Protein AF-A0A354A166-F1 (afdb_monomer)

Secondary structure (DSSP, 8-state):
-----------SS-GGGS-HHHHHHHHH-SEEEEEESSTTSPPHHHHHHTTTS--TT-EEEEEE------------SS--------HHHHTT--

Foldseek 3Di:
DDDDDDDADCDDQALVPGDPVNQVCLQVAQEDEAEDQDPPDDGSSVVSNVVNHPCPNHHYHYDHDHDDPPDDPDDDDDDDDDDPDDPVVPPPPD

Sequence (94 aa):
MTGRLSVIGIGPGDPELLTLKAVRVIKESPVLCVPKGREEGSSLALSIVQKAVTLEGKEIIEAHFPMRKTRGSQEQPGGTQESEKDELDTKWNE

Structure (mmCIF, N/CA/C/O backbone):
data_AF-A0A354A166-F1
#
_entry.id   AF-A0A354A166-F1
#
loop_
_atom_site.group_PDB
_atom_site.id
_atom_site.type_symbol
_atom_site.label_atom_id
_atom_site.label_alt_id
_atom_site.label_comp_id
_atom_site.label_asym_id
_atom_site.label_entity_id
_atom_site.label_seq_id
_atom_site.pdbx_PDB_ins_code
_atom_site.Cartn_x
_atom_site.Cartn_y
_atom_site.Cartn_z
_atom_site.occupancy
_atom_site.B_iso_or_equiv
_atom_site.auth_seq_id
_atom_site.auth_comp_id
_atom_site.auth_asym_id
_atom_site.auth_atom_id
_atom_site.pdbx_PDB_model_num
ATOM 1 N N . MET A 1 1 ? -16.993 -14.323 12.644 1.00 57.16 1 MET A N 1
ATOM 2 C CA . MET A 1 1 ? -17.156 -13.205 11.688 1.00 57.16 1 MET A CA 1
ATOM 3 C C . MET A 1 1 ? -16.391 -13.541 10.422 1.00 57.16 1 MET A C 1
ATOM 5 O O . MET A 1 1 ? -15.296 -14.074 10.534 1.00 57.16 1 MET A O 1
ATOM 9 N N . THR A 1 2 ? -16.962 -13.269 9.251 1.00 87.88 2 THR A N 1
ATOM 10 C CA . THR A 1 2 ? -16.326 -13.541 7.952 1.00 87.88 2 THR A CA 1
ATOM 11 C C . THR A 1 2 ? -15.525 -12.318 7.512 1.00 87.88 2 THR A C 1
ATOM 13 O O . THR A 1 2 ? -16.041 -11.203 7.558 1.00 87.88 2 THR A O 1
ATOM 16 N N . GLY A 1 3 ? -14.266 -12.509 7.114 1.00 90.31 3 GLY A N 1
ATOM 17 C CA . GLY A 1 3 ? -13.444 -11.438 6.545 1.00 90.31 3 GLY A CA 1
ATOM 18 C C . GLY A 1 3 ? -13.911 -11.038 5.140 1.00 90.31 3 GLY A C 1
ATOM 19 O O . GLY A 1 3 ? -14.593 -11.803 4.459 1.00 90.31 3 GLY A O 1
ATOM 20 N N . ARG A 1 4 ? -13.526 -9.841 4.686 1.00 94.19 4 ARG A N 1
ATOM 21 C CA . ARG A 1 4 ? -13.774 -9.365 3.316 1.00 94.19 4 ARG A CA 1
ATOM 22 C C . ARG A 1 4 ? -12.449 -9.121 2.603 1.00 94.19 4 ARG A C 1
ATOM 24 O O . ARG A 1 4 ? -11.676 -8.272 3.032 1.00 94.19 4 ARG A O 1
ATOM 31 N N . LEU A 1 5 ? -12.234 -9.799 1.478 1.00 95.75 5 LEU A N 1
ATOM 32 C CA . LEU A 1 5 ? -11.119 -9.521 0.574 1.00 95.75 5 LEU A CA 1
ATOM 33 C C . LEU A 1 5 ? -11.528 -8.447 -0.443 1.00 95.75 5 LEU A C 1
ATOM 35 O O . LEU A 1 5 ? -12.567 -8.566 -1.092 1.00 95.75 5 LEU A O 1
ATOM 39 N N . SER A 1 6 ? -10.712 -7.403 -0.589 1.00 96.25 6 SER A N 1
ATOM 40 C CA . SER A 1 6 ? -10.887 -6.373 -1.619 1.00 96.25 6 SER A CA 1
ATOM 41 C C . SER A 1 6 ? -9.638 -6.305 -2.492 1.00 96.25 6 SER A C 1
ATOM 43 O O . SER A 1 6 ? -8.547 -6.079 -1.978 1.00 96.25 6 SER A O 1
ATOM 45 N N . VAL A 1 7 ? -9.796 -6.475 -3.806 1.00 97.00 7 VAL A N 1
ATOM 46 C CA . VAL A 1 7 ? -8.703 -6.320 -4.779 1.00 97.00 7 VAL A CA 1
ATOM 47 C C . VAL A 1 7 ? -8.698 -4.878 -5.272 1.00 97.00 7 VAL A C 1
ATOM 49 O O . VAL A 1 7 ? -9.691 -4.405 -5.827 1.00 97.00 7 VAL A O 1
ATOM 52 N N . ILE A 1 8 ? -7.599 -4.165 -5.031 1.00 97.25 8 ILE A N 1
ATOM 53 C CA . ILE A 1 8 ? -7.497 -2.722 -5.262 1.00 97.25 8 ILE A CA 1
ATOM 54 C C . ILE A 1 8 ? -6.361 -2.438 -6.241 1.00 97.25 8 ILE A C 1
ATOM 56 O O . ILE A 1 8 ? -5.215 -2.804 -5.998 1.00 97.25 8 ILE A O 1
ATOM 60 N N . GLY A 1 9 ? -6.676 -1.751 -7.340 1.00 97.25 9 GLY A N 1
ATOM 61 C CA . GLY A 1 9 ? -5.661 -1.195 -8.231 1.00 97.25 9 GLY A CA 1
ATOM 62 C C . GLY A 1 9 ? -4.986 0.019 -7.590 1.00 97.25 9 GLY A C 1
ATOM 63 O O . GLY A 1 9 ? -5.676 0.936 -7.143 1.00 97.25 9 GLY A O 1
ATOM 64 N N . ILE A 1 10 ? -3.651 0.025 -7.566 1.00 97.12 10 ILE A N 1
ATOM 65 C CA . ILE A 1 10 ? -2.835 1.094 -6.954 1.00 97.12 10 ILE A CA 1
ATOM 66 C C . ILE A 1 10 ? -2.295 2.118 -7.964 1.00 97.12 10 ILE A C 1
ATOM 68 O O . ILE A 1 10 ? -1.593 3.047 -7.585 1.00 97.12 10 ILE A O 1
ATOM 72 N N . GLY A 1 11 ? -2.641 1.961 -9.244 1.00 96.19 11 GLY A N 1
ATOM 73 C CA . GLY A 1 11 ? -2.116 2.779 -10.335 1.00 96.19 11 GLY A CA 1
ATOM 74 C C . GLY A 1 11 ? -0.788 2.250 -10.901 1.00 96.19 11 GLY A C 1
ATOM 75 O O . GLY A 1 11 ? -0.307 1.1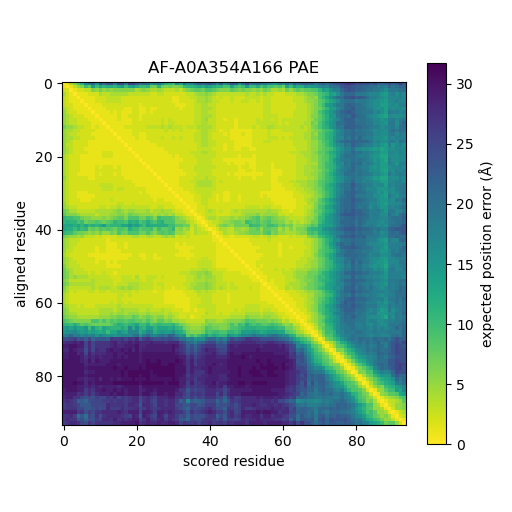96 -10.480 1.00 96.19 11 GLY A O 1
ATOM 76 N N . PRO A 1 12 ? -0.209 2.950 -11.893 1.00 97.06 12 PRO A N 1
ATOM 77 C CA . PRO A 1 12 ? 0.976 2.490 -12.619 1.00 97.06 12 PRO A CA 1
ATOM 78 C C . PRO A 1 12 ? 2.310 2.807 -11.921 1.00 97.06 12 PRO A C 1
ATOM 80 O O . PRO A 1 12 ? 3.345 2.317 -12.361 1.00 97.06 12 PRO A O 1
ATOM 83 N N . GLY A 1 13 ? 2.318 3.633 -10.870 1.00 96.38 13 GLY A N 1
ATOM 84 C CA . GLY A 1 13 ? 3.550 3.987 -10.159 1.00 96.38 13 GLY A CA 1
ATOM 85 C C . GLY A 1 13 ? 3.471 5.298 -9.385 1.00 96.38 13 GLY A C 1
ATOM 86 O O . GLY A 1 13 ? 3.954 5.375 -8.259 1.00 96.38 13 GLY A O 1
ATOM 87 N N . ASP A 1 14 ? 2.849 6.318 -9.973 1.00 97.69 14 ASP A N 1
ATOM 88 C CA . ASP A 1 14 ? 2.686 7.620 -9.327 1.00 97.69 14 ASP A CA 1
ATOM 89 C C . ASP A 1 14 ? 1.604 7.550 -8.226 1.00 97.69 14 ASP A C 1
ATOM 91 O O . ASP A 1 14 ? 0.466 7.177 -8.534 1.00 97.69 14 ASP A O 1
ATOM 95 N N . PRO A 1 15 ? 1.917 7.887 -6.956 1.00 97.75 15 PRO A N 1
ATOM 96 C CA . PRO A 1 15 ? 0.940 7.906 -5.867 1.00 97.75 15 PRO A CA 1
ATOM 97 C C . PRO A 1 15 ? -0.269 8.818 -6.114 1.00 97.75 15 PRO A C 1
ATOM 99 O O . PRO A 1 15 ? -1.346 8.532 -5.590 1.00 97.75 15 PRO A O 1
ATOM 102 N N . GLU A 1 16 ? -0.134 9.881 -6.916 1.00 97.75 16 GLU A N 1
ATOM 103 C CA . GLU A 1 16 ? -1.253 10.780 -7.244 1.00 97.75 16 GLU A CA 1
ATOM 104 C C . GLU A 1 16 ? -2.310 10.111 -8.137 1.00 97.75 16 GLU A C 1
ATOM 106 O O . GLU A 1 16 ? -3.457 10.553 -8.195 1.00 97.75 16 GLU A O 1
ATOM 111 N N . LEU A 1 17 ? -1.959 8.998 -8.792 1.00 98.12 17 LEU A N 1
ATOM 112 C CA . LEU A 1 17 ? -2.875 8.215 -9.625 1.00 98.12 17 LEU A CA 1
ATOM 113 C C . LEU A 1 17 ? -3.701 7.197 -8.824 1.00 98.12 17 LEU A C 1
ATOM 115 O O . LEU A 1 17 ? -4.486 6.436 -9.402 1.00 98.12 17 LEU A O 1
ATOM 119 N N . LEU A 1 18 ? -3.569 7.175 -7.494 1.00 98.19 18 LEU A N 1
ATOM 120 C CA . LEU A 1 18 ? -4.473 6.425 -6.632 1.00 98.19 18 LEU A CA 1
ATOM 121 C C . LEU A 1 18 ? -5.876 7.033 -6.677 1.00 98.19 18 LEU A C 1
ATOM 123 O O . LEU A 1 18 ? -6.094 8.208 -6.390 1.00 98.19 18 LEU A O 1
ATOM 127 N N . THR A 1 19 ? -6.877 6.202 -6.962 1.00 9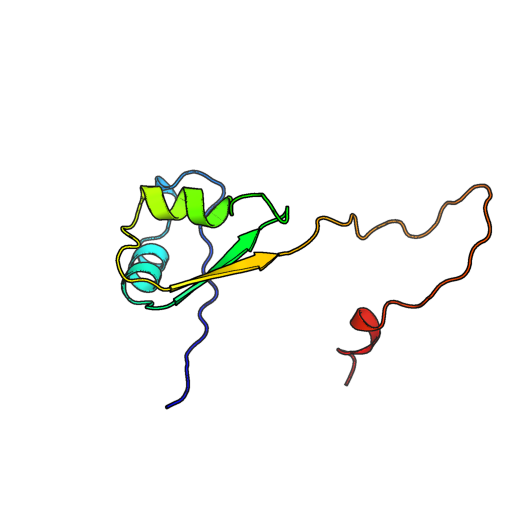8.44 19 THR A N 1
ATOM 128 C CA . THR A 1 19 ? -8.270 6.655 -6.872 1.00 98.44 19 THR A CA 1
ATOM 129 C C . THR A 1 19 ? -8.649 6.962 -5.421 1.00 98.44 19 THR A C 1
ATOM 131 O O . THR A 1 19 ? -8.224 6.273 -4.489 1.00 98.44 19 THR A O 1
ATOM 134 N N . LEU A 1 20 ? -9.558 7.920 -5.215 1.00 98.19 20 LEU A N 1
ATOM 135 C CA . LEU A 1 20 ? -10.090 8.228 -3.879 1.00 98.19 20 LEU A CA 1
ATOM 136 C C . LEU A 1 20 ? -10.712 6.997 -3.195 1.00 98.19 20 LEU A C 1
ATOM 138 O O . LEU A 1 20 ? -10.622 6.838 -1.977 1.00 98.19 20 LEU A O 1
ATOM 142 N N . LYS A 1 21 ? -11.309 6.085 -3.978 1.00 98.12 21 LYS A N 1
ATOM 143 C CA . LYS A 1 21 ? -11.857 4.820 -3.470 1.00 98.12 21 LYS A CA 1
ATOM 144 C C . LYS A 1 21 ? -10.756 3.880 -2.974 1.00 98.12 21 LYS A C 1
ATOM 146 O O . LYS A 1 21 ? -10.938 3.278 -1.919 1.00 98.12 21 LYS A O 1
ATOM 151 N N . ALA A 1 22 ? -9.640 3.765 -3.697 1.00 98.12 22 ALA A N 1
ATOM 152 C CA . ALA A 1 22 ? -8.493 2.967 -3.265 1.00 98.12 22 ALA A CA 1
ATOM 153 C C . ALA A 1 22 ? -7.936 3.495 -1.938 1.00 98.12 22 ALA A C 1
ATOM 155 O O . ALA A 1 22 ? -7.813 2.732 -0.983 1.00 98.12 22 ALA A O 1
ATOM 1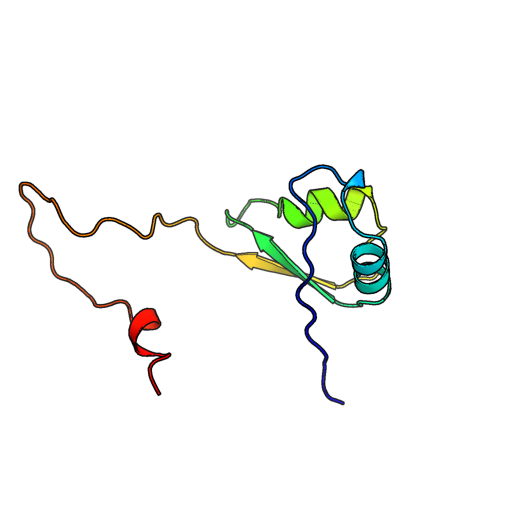56 N N . VAL A 1 23 ? -7.716 4.811 -1.843 1.00 97.75 23 VAL A N 1
ATOM 157 C CA . VAL A 1 23 ? -7.246 5.467 -0.613 1.00 97.75 23 VAL A CA 1
ATOM 158 C C . VAL A 1 23 ? -8.178 5.183 0.566 1.00 97.75 23 VAL A C 1
ATOM 160 O O . VAL A 1 23 ? -7.707 4.799 1.636 1.00 97.75 23 VAL A O 1
ATOM 163 N N . ARG A 1 24 ? -9.499 5.326 0.381 1.00 97.38 24 ARG A N 1
ATOM 164 C CA . ARG A 1 24 ? -10.483 5.047 1.439 1.00 97.38 24 ARG A CA 1
ATOM 165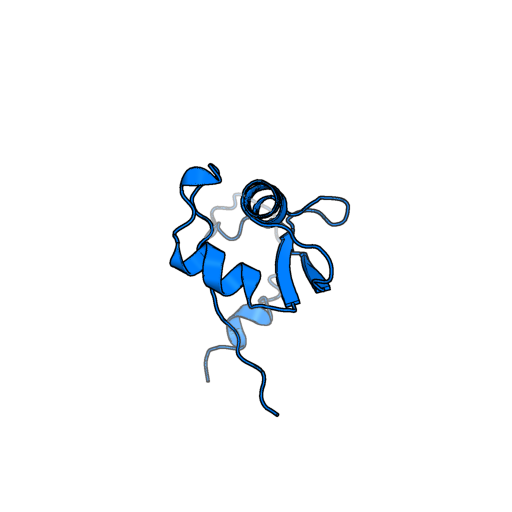 C C . ARG A 1 24 ? -10.417 3.595 1.913 1.00 97.38 24 ARG A C 1
ATOM 167 O O . ARG A 1 24 ? -10.302 3.356 3.110 1.00 97.38 24 ARG A O 1
ATOM 174 N N . VAL A 1 25 ? -10.436 2.639 0.983 1.00 96.94 25 VAL A N 1
ATOM 175 C CA . VAL A 1 25 ? -10.400 1.210 1.332 1.00 96.94 25 VAL A CA 1
ATOM 176 C C . VAL A 1 25 ? -9.099 0.848 2.051 1.00 96.94 25 VAL A C 1
ATOM 178 O O . VAL A 1 25 ? -9.142 0.137 3.050 1.00 96.94 25 VAL A O 1
ATOM 181 N N . ILE A 1 26 ? -7.952 1.363 1.600 1.00 96.81 26 ILE A N 1
ATOM 182 C CA . ILE A 1 26 ? -6.652 1.115 2.245 1.00 96.81 26 ILE A CA 1
ATOM 183 C C . ILE A 1 26 ? -6.636 1.684 3.674 1.00 96.81 26 ILE A C 1
ATOM 185 O O . ILE A 1 26 ? -6.171 1.017 4.599 1.00 96.81 26 ILE A O 1
ATOM 189 N N . LYS A 1 27 ? -7.192 2.887 3.885 1.00 96.06 27 LYS A N 1
ATOM 190 C CA . LYS A 1 27 ? -7.312 3.498 5.221 1.00 96.06 27 LYS A CA 1
ATOM 191 C C . LYS A 1 27 ? -8.184 2.675 6.167 1.00 96.06 27 LYS A C 1
ATOM 193 O O . LYS A 1 27 ? -7.807 2.503 7.321 1.00 96.06 27 LYS A O 1
ATOM 198 N N . GLU A 1 28 ? -9.299 2.139 5.683 1.00 95.56 28 GLU A N 1
ATOM 199 C CA . GLU A 1 28 ? -10.246 1.343 6.478 1.00 95.56 28 GLU A CA 1
ATOM 200 C C . GLU A 1 28 ? -9.780 -0.105 6.708 1.00 95.56 28 GLU A C 1
ATOM 202 O O . GLU A 1 28 ? -10.237 -0.760 7.642 1.00 95.56 28 GLU A O 1
ATOM 207 N N . SER A 1 29 ? -8.860 -0.614 5.882 1.00 96.69 29 SER A N 1
ATOM 208 C CA . SER A 1 29 ? -8.398 -2.004 5.963 1.00 96.69 29 SER A CA 1
ATOM 209 C C . SER A 1 29 ? -7.337 -2.179 7.057 1.00 96.69 29 SER A C 1
ATOM 211 O O . SER A 1 29 ? -6.312 -1.493 7.007 1.00 96.69 29 SER A O 1
ATOM 213 N N . PRO A 1 30 ? -7.532 -3.089 8.030 1.00 96.31 30 PRO A N 1
ATOM 214 C CA . PRO A 1 30 ? -6.539 -3.354 9.074 1.00 96.31 30 PRO A CA 1
ATOM 215 C C . PRO A 1 30 ? -5.353 -4.195 8.578 1.00 96.31 30 PRO A C 1
ATOM 217 O O . PRO A 1 30 ? -4.277 -4.120 9.160 1.00 96.31 30 PRO A O 1
ATOM 220 N N . VAL A 1 31 ? -5.539 -4.963 7.499 1.00 97.19 31 VAL A N 1
ATOM 221 C CA . VAL A 1 31 ? -4.535 -5.870 6.928 1.00 97.19 31 VAL A CA 1
ATOM 222 C C . VAL A 1 31 ? -4.341 -5.549 5.448 1.00 97.19 31 VAL A C 1
ATOM 224 O O . VAL A 1 31 ? -5.325 -5.377 4.723 1.00 97.19 31 VAL A O 1
ATOM 227 N N . LEU A 1 32 ? -3.090 -5.488 4.989 1.00 97.19 32 LEU A N 1
ATOM 228 C CA . LEU A 1 32 ? -2.725 -5.309 3.583 1.00 97.19 32 LEU A CA 1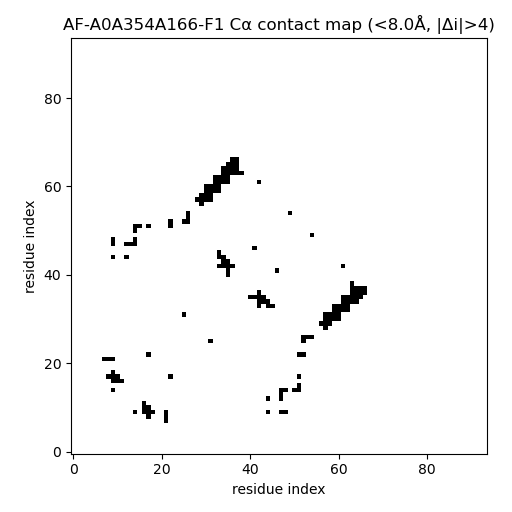
ATOM 229 C C . LEU A 1 32 ? -1.863 -6.482 3.114 1.00 97.19 32 LEU A C 1
ATOM 231 O O . LEU A 1 32 ? -0.800 -6.730 3.669 1.00 97.19 32 LEU A O 1
ATOM 235 N N . CYS A 1 33 ? -2.296 -7.170 2.058 1.00 96.75 33 CYS A N 1
ATOM 236 C CA . CYS A 1 33 ? -1.486 -8.171 1.367 1.00 96.75 33 CYS A CA 1
ATOM 237 C C . CYS A 1 33 ? -0.834 -7.533 0.135 1.00 96.75 33 CYS A C 1
ATOM 239 O O . CYS A 1 33 ? -1.541 -7.010 -0.729 1.00 96.75 33 CYS A O 1
ATOM 241 N N . VAL A 1 34 ? 0.499 -7.544 0.061 1.00 95.50 34 VAL A N 1
ATOM 242 C CA . VAL A 1 34 ? 1.266 -6.852 -0.985 1.00 95.50 34 VAL A CA 1
ATOM 243 C C . VAL A 1 34 ? 2.259 -7.795 -1.674 1.00 95.50 34 VAL A C 1
ATOM 245 O O . VAL A 1 34 ? 2.950 -8.554 -0.996 1.00 95.50 34 VAL A O 1
ATOM 248 N N . PRO A 1 35 ? 2.369 -7.771 -3.015 1.00 94.31 35 PRO A N 1
ATOM 249 C CA . PRO A 1 35 ? 3.276 -8.661 -3.730 1.00 94.31 35 PRO A CA 1
ATOM 250 C C . PRO A 1 35 ? 4.729 -8.179 -3.628 1.00 94.31 35 PRO A C 1
ATOM 252 O O . PRO A 1 35 ? 4.998 -6.982 -3.786 1.00 94.31 35 PRO A O 1
ATOM 255 N N . LYS A 1 36 ? 5.675 -9.106 -3.457 1.00 93.31 36 LYS A N 1
ATOM 256 C CA . LYS A 1 36 ? 7.117 -8.864 -3.616 1.00 93.31 36 LYS A CA 1
ATOM 257 C C . LYS A 1 36 ? 7.739 -9.874 -4.577 1.00 93.31 36 LYS A C 1
ATOM 259 O O . LYS A 1 36 ? 7.381 -11.046 -4.565 1.00 93.31 36 LYS A O 1
ATOM 264 N N . GLY A 1 37 ? 8.656 -9.407 -5.423 1.00 87.44 37 GLY A N 1
ATOM 265 C CA . GLY A 1 37 ? 9.277 -10.233 -6.470 1.00 87.44 37 GLY A CA 1
ATOM 266 C C . GLY A 1 37 ? 10.589 -10.913 -6.072 1.00 87.44 37 GLY A C 1
ATOM 267 O O . GLY A 1 37 ? 11.060 -11.784 -6.798 1.00 87.44 37 GLY A O 1
ATOM 268 N N . ARG A 1 38 ? 11.203 -10.485 -4.964 1.00 85.19 38 ARG A N 1
ATOM 269 C CA . ARG A 1 38 ? 12.430 -11.057 -4.390 1.00 85.19 38 ARG A CA 1
ATOM 270 C C . ARG A 1 38 ? 12.192 -11.336 -2.913 1.00 85.19 38 ARG A C 1
ATOM 272 O O . ARG A 1 38 ? 11.424 -10.608 -2.285 1.00 85.19 38 ARG A O 1
ATOM 279 N N . GLU A 1 39 ? 12.872 -12.333 -2.369 1.00 80.06 39 GLU A N 1
ATOM 280 C CA . GLU A 1 39 ? 12.707 -12.758 -0.979 1.00 80.06 39 GLU A CA 1
ATOM 281 C C . GLU A 1 39 ? 13.209 -11.686 0.003 1.00 80.06 39 GLU A C 1
ATOM 283 O O . GLU A 1 39 ? 12.460 -11.272 0.894 1.00 80.06 39 GLU A 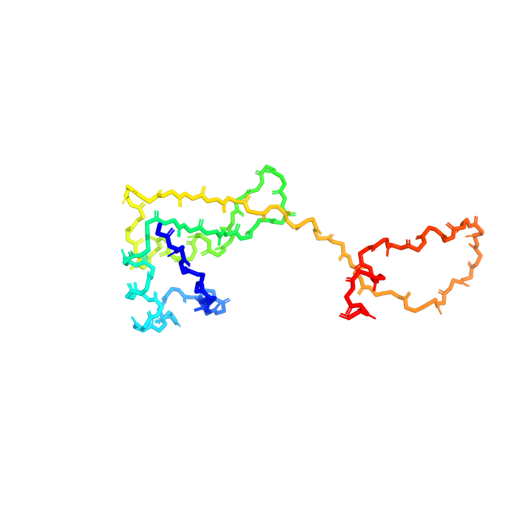O 1
ATOM 288 N N . GLU A 1 40 ? 14.394 -11.124 -0.266 1.00 82.44 40 GLU A N 1
ATOM 289 C CA . GLU A 1 40 ? 14.995 -9.997 0.466 1.00 82.44 40 GLU A CA 1
ATOM 290 C C . GLU A 1 40 ? 14.613 -8.614 -0.104 1.00 82.44 40 GLU A C 1
ATOM 292 O O . GLU A 1 40 ? 15.211 -7.594 0.243 1.00 82.44 40 GLU A O 1
ATOM 297 N N . GLY A 1 41 ? 13.652 -8.559 -1.032 1.00 80.00 41 GLY A N 1
ATOM 298 C CA . GLY A 1 41 ? 13.188 -7.314 -1.644 1.00 80.00 41 GLY A CA 1
ATOM 299 C C . GLY A 1 41 ? 11.977 -6.712 -0.937 1.00 80.00 41 GLY A C 1
ATOM 300 O O . GLY A 1 41 ? 11.237 -7.403 -0.245 1.00 80.00 41 GLY A O 1
ATOM 301 N N . SER A 1 42 ? 11.729 -5.425 -1.181 1.00 85.44 42 SER A N 1
ATOM 302 C CA . SER A 1 42 ? 10.502 -4.753 -0.754 1.00 85.44 42 SER A CA 1
ATOM 303 C C . SER A 1 42 ? 9.418 -4.806 -1.833 1.00 85.44 42 SER A C 1
ATOM 305 O O . SER A 1 42 ? 9.688 -4.928 -3.035 1.00 85.44 42 SER A O 1
ATOM 307 N N . SER A 1 43 ? 8.159 -4.696 -1.413 1.00 93.50 43 SER A N 1
ATOM 308 C CA . SER A 1 43 ? 7.044 -4.548 -2.346 1.00 93.50 43 SER A CA 1
ATOM 309 C C . SER A 1 43 ? 7.034 -3.155 -2.986 1.00 93.50 43 SER A C 1
ATOM 311 O O . SER A 1 43 ? 6.864 -2.139 -2.307 1.00 93.50 43 SER A O 1
ATOM 313 N N . LEU A 1 44 ? 7.127 -3.103 -4.321 1.00 94.56 44 LEU A N 1
ATOM 314 C CA . LEU A 1 44 ? 6.957 -1.853 -5.069 1.00 94.56 44 LEU A CA 1
ATOM 315 C C . LEU A 1 44 ? 5.569 -1.244 -4.810 1.00 94.56 44 LEU A C 1
ATOM 317 O O . LEU A 1 44 ? 5.467 -0.047 -4.554 1.00 94.56 44 LEU A O 1
ATOM 321 N N . ALA A 1 45 ? 4.515 -2.066 -4.811 1.00 95.50 45 ALA A N 1
ATOM 322 C CA . ALA A 1 45 ? 3.149 -1.614 -4.550 1.00 95.50 45 ALA A CA 1
ATOM 323 C C . ALA A 1 45 ? 3.017 -0.952 -3.168 1.00 95.50 45 ALA A C 1
ATOM 325 O O . ALA A 1 45 ? 2.445 0.133 -3.059 1.00 95.50 45 ALA A O 1
ATOM 326 N N . LEU A 1 46 ? 3.611 -1.553 -2.131 1.00 96.00 46 LEU A N 1
ATOM 327 C CA . LEU A 1 46 ? 3.640 -0.971 -0.787 1.00 96.00 46 LEU A CA 1
ATOM 328 C C . LEU A 1 46 ? 4.352 0.388 -0.778 1.00 96.00 46 LEU A C 1
ATOM 330 O O . LEU A 1 46 ? 3.842 1.350 -0.204 1.00 96.00 46 LEU A O 1
ATOM 334 N N . SER A 1 47 ? 5.489 0.490 -1.478 1.00 95.94 47 SER A N 1
ATOM 335 C CA . SER A 1 47 ? 6.279 1.726 -1.543 1.00 95.94 47 SER A CA 1
ATOM 336 C C . SER A 1 47 ? 5.568 2.897 -2.237 1.00 95.94 47 SER A C 1
ATOM 338 O O . SER A 1 47 ? 5.890 4.056 -1.969 1.00 95.94 47 SER A O 1
ATOM 340 N N . ILE A 1 48 ? 4.605 2.607 -3.118 1.00 97.19 48 ILE A N 1
ATOM 341 C CA . ILE A 1 48 ? 3.742 3.604 -3.765 1.00 97.19 48 ILE A CA 1
ATOM 342 C C . ILE A 1 48 ? 2.656 4.045 -2.783 1.00 97.19 48 ILE A C 1
ATOM 344 O O . ILE A 1 48 ? 2.485 5.237 -2.536 1.00 97.19 48 ILE A O 1
ATOM 348 N N . VAL A 1 49 ? 1.962 3.081 -2.172 1.00 97.12 49 VAL A N 1
ATOM 349 C CA . VAL A 1 49 ? 0.838 3.343 -1.263 1.00 97.12 49 VAL A CA 1
ATOM 350 C C . VAL A 1 49 ? 1.266 4.146 -0.031 1.00 97.12 49 VAL A C 1
ATOM 352 O O . VAL A 1 49 ? 0.570 5.092 0.339 1.00 97.12 49 VAL A O 1
ATOM 355 N N . GLN A 1 50 ? 2.426 3.840 0.563 1.00 96.56 50 GLN A N 1
ATOM 356 C CA . GLN A 1 50 ? 2.929 4.541 1.755 1.00 96.56 50 GLN A CA 1
ATOM 357 C C . GLN A 1 50 ? 3.198 6.041 1.526 1.00 96.56 50 GLN A C 1
ATOM 359 O O . GLN A 1 50 ? 3.273 6.804 2.484 1.00 96.56 50 GLN A O 1
ATOM 364 N N . LYS A 1 51 ? 3.337 6.483 0.266 1.00 97.25 51 LYS A N 1
ATOM 365 C CA . LYS A 1 51 ? 3.504 7.906 -0.078 1.00 97.25 51 LYS A CA 1
ATOM 366 C C . LYS A 1 51 ? 2.182 8.680 -0.054 1.00 97.25 51 LYS A C 1
ATOM 368 O O . LYS A 1 51 ? 2.206 9.899 0.051 1.00 97.25 51 LYS A O 1
ATOM 373 N N . ALA A 1 52 ? 1.045 7.988 -0.154 1.00 96.25 52 ALA A N 1
ATOM 374 C CA . ALA A 1 52 ? -0.288 8.594 -0.185 1.00 96.25 52 ALA A CA 1
ATOM 375 C C . ALA A 1 52 ? -1.111 8.333 1.089 1.00 96.25 52 ALA A C 1
ATOM 377 O O . ALA A 1 52 ? -2.058 9.069 1.380 1.00 96.25 52 ALA A O 1
ATOM 378 N N . VAL A 1 53 ? -0.799 7.270 1.840 1.00 95.50 53 VAL A N 1
ATOM 379 C CA . VAL A 1 53 ? -1.577 6.828 3.005 1.00 95.50 53 VAL A CA 1
ATOM 380 C C . VAL A 1 53 ? -0.650 6.373 4.133 1.00 95.50 53 VAL A C 1
ATOM 382 O O . VAL A 1 53 ? 0.265 5.592 3.893 1.00 95.50 53 VAL A O 1
ATOM 385 N N . THR A 1 54 ? -0.922 6.807 5.371 1.00 94.94 54 THR A N 1
ATOM 386 C CA . THR A 1 54 ? -0.251 6.257 6.563 1.00 94.94 54 THR A CA 1
ATOM 387 C C . THR A 1 54 ? -0.656 4.802 6.794 1.00 94.94 54 THR A C 1
ATOM 389 O O . THR A 1 54 ? -1.836 4.446 6.713 1.00 94.94 54 THR A O 1
ATOM 392 N N . LEU A 1 55 ? 0.335 3.958 7.073 1.00 95.25 55 LEU A N 1
ATOM 393 C CA . LEU A 1 55 ? 0.161 2.523 7.301 1.00 95.25 55 LEU A CA 1
ATOM 394 C C . LEU A 1 55 ? 0.360 2.130 8.771 1.00 95.25 55 LEU A C 1
ATOM 396 O O . LEU A 1 55 ? 0.445 0.948 9.093 1.00 95.25 55 LEU A O 1
ATOM 400 N N . GLU A 1 56 ? 0.428 3.112 9.667 1.00 94.56 56 GLU A N 1
ATOM 401 C CA . GLU A 1 56 ? 0.587 2.897 11.104 1.00 94.56 56 GLU A CA 1
ATOM 402 C C . GLU A 1 56 ? -0.524 1.998 11.665 1.00 94.56 56 GLU A C 1
ATOM 404 O O . GLU A 1 56 ? -1.709 2.179 11.378 1.00 94.56 56 GLU A O 1
ATOM 409 N N . GLY A 1 57 ? -0.127 1.004 12.463 1.00 95.06 57 GLY A N 1
ATOM 410 C CA . GLY A 1 57 ? -1.051 0.061 13.099 1.00 95.06 57 GLY A CA 1
ATOM 411 C C . GLY A 1 57 ? -1.707 -0.949 12.153 1.00 95.06 57 GLY A C 1
ATOM 412 O O . GLY A 1 57 ? -2.579 -1.694 12.597 1.00 95.06 57 GLY A O 1
ATOM 413 N N . LYS A 1 58 ? -1.316 -0.991 10.872 1.00 97.12 58 LYS A N 1
ATOM 414 C CA . LYS A 1 58 ? -1.793 -1.995 9.913 1.00 97.12 58 LYS A CA 1
ATOM 415 C C . LYS A 1 58 ? -0.858 -3.196 9.874 1.00 97.12 58 LYS A C 1
ATOM 417 O O . LYS A 1 58 ? 0.361 -3.049 9.908 1.00 97.12 58 LYS A O 1
ATOM 422 N N . GLU A 1 59 ? -1.435 -4.382 9.742 1.00 97.56 59 GLU A N 1
ATOM 423 C CA . GLU A 1 59 ? -0.683 -5.605 9.477 1.00 97.56 59 GLU A CA 1
ATOM 424 C C . GLU A 1 59 ? -0.339 -5.681 7.985 1.00 97.56 59 GLU A C 1
ATOM 426 O O . GLU A 1 59 ? -1.217 -5.554 7.127 1.00 97.56 59 GLU A O 1
ATOM 431 N N . ILE A 1 60 ? 0.940 -5.883 7.667 1.00 96.56 60 ILE A N 1
ATOM 432 C CA . ILE A 1 60 ? 1.418 -6.011 6.289 1.00 96.56 60 ILE A CA 1
ATOM 433 C C . ILE A 1 60 ? 1.846 -7.456 6.047 1.00 96.56 60 ILE A C 1
ATOM 435 O O . ILE A 1 60 ? 2.790 -7.945 6.664 1.00 96.56 60 ILE A O 1
ATOM 439 N N . ILE A 1 61 ? 1.163 -8.122 5.120 1.00 95.50 61 ILE A N 1
ATOM 440 C CA . ILE A 1 61 ? 1.474 -9.477 4.669 1.00 95.50 61 ILE A CA 1
ATOM 441 C C . ILE A 1 61 ? 2.173 -9.367 3.315 1.00 95.50 61 ILE A C 1
ATOM 443 O O . ILE A 1 61 ? 1.561 -9.005 2.308 1.00 95.50 61 ILE A O 1
ATOM 447 N N . GLU A 1 62 ? 3.465 -9.676 3.273 1.00 94.56 62 GLU A N 1
ATOM 448 C CA . GLU A 1 62 ? 4.213 -9.721 2.019 1.00 94.56 62 GLU A CA 1
ATOM 449 C C . GLU A 1 62 ? 4.060 -11.086 1.346 1.00 94.56 62 GLU A C 1
ATOM 451 O O . GLU A 1 62 ? 4.537 -12.104 1.847 1.00 94.56 62 GLU A O 1
ATOM 456 N N . ALA A 1 63 ? 3.432 -11.108 0.176 1.00 92.38 63 ALA A N 1
ATOM 457 C CA . ALA A 1 63 ? 3.292 -12.308 -0.630 1.00 92.38 63 ALA A CA 1
ATOM 458 C C . ALA A 1 63 ? 4.442 -12.389 -1.645 1.00 92.38 63 ALA A C 1
ATOM 460 O O . ALA A 1 63 ? 4.542 -11.566 -2.560 1.00 92.38 63 ALA A O 1
ATOM 461 N N . HIS A 1 64 ? 5.335 -13.366 -1.470 1.00 91.25 64 HIS A N 1
ATOM 462 C CA . HIS A 1 64 ? 6.456 -13.586 -2.380 1.00 91.25 64 HIS A CA 1
ATOM 463 C C . HIS A 1 64 ? 5.983 -14.289 -3.658 1.00 91.25 64 HIS A C 1
ATOM 465 O O . HIS A 1 64 ? 5.521 -15.427 -3.621 1.00 91.25 64 HIS A O 1
ATOM 471 N N . PHE A 1 65 ? 6.127 -13.603 -4.790 1.00 87.75 65 PHE A N 1
ATOM 472 C CA . PHE A 1 65 ? 5.838 -14.123 -6.121 1.00 87.75 65 PHE A CA 1
ATOM 473 C C . PHE A 1 65 ? 7.135 -14.130 -6.934 1.00 87.75 65 PHE A C 1
ATOM 475 O O . PHE A 1 65 ? 7.490 -13.099 -7.517 1.00 87.75 65 PHE A O 1
ATOM 482 N N . PRO A 1 66 ? 7.872 -15.256 -6.970 1.00 84.69 66 PRO A N 1
ATOM 483 C CA . PRO A 1 66 ? 9.120 -15.328 -7.711 1.00 84.69 66 PRO A CA 1
ATOM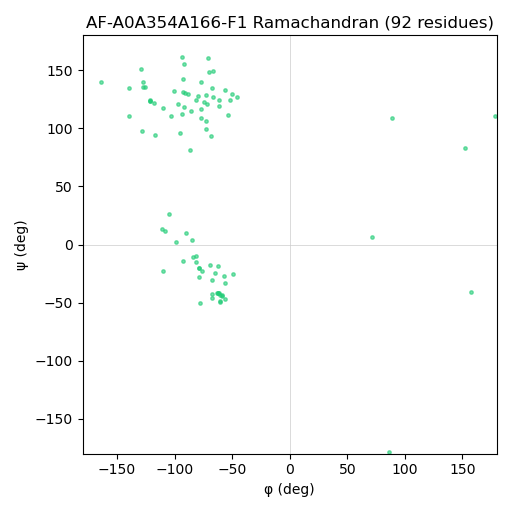 484 C C . PRO A 1 66 ? 8.843 -15.068 -9.191 1.00 84.69 66 PRO A C 1
ATOM 486 O O . PRO A 1 66 ? 8.019 -15.737 -9.818 1.00 84.69 66 PRO A O 1
ATOM 489 N N . MET A 1 67 ? 9.534 -14.081 -9.759 1.00 79.94 67 MET A N 1
ATOM 490 C CA . MET A 1 67 ? 9.398 -13.750 -11.175 1.00 79.94 67 MET A CA 1
ATOM 491 C C . MET A 1 67 ? 9.977 -14.877 -12.033 1.00 79.94 67 MET A C 1
ATOM 493 O O . MET A 1 67 ? 11.168 -14.898 -12.343 1.00 79.94 67 MET A O 1
ATOM 497 N N . ARG A 1 68 ? 9.121 -15.809 -12.449 1.00 81.88 68 ARG A N 1
ATOM 498 C CA . ARG A 1 68 ? 9.410 -16.772 -13.512 1.00 81.88 68 ARG A CA 1
ATOM 499 C C . ARG A 1 68 ? 8.740 -16.289 -14.791 1.00 81.88 68 ARG A C 1
ATOM 501 O O . ARG A 1 68 ? 7.570 -15.916 -14.792 1.00 81.88 68 ARG A O 1
ATOM 508 N N . LYS A 1 69 ? 9.483 -16.273 -15.898 1.00 75.88 69 LYS A N 1
ATOM 509 C CA . LYS A 1 69 ? 8.888 -16.033 -17.215 1.00 75.88 69 LYS A CA 1
ATOM 510 C C . LYS A 1 69 ? 8.097 -17.272 -17.616 1.00 75.88 69 LYS A C 1
ATOM 512 O O . LYS A 1 69 ? 8.669 -18.226 -18.131 1.00 75.88 69 LYS A O 1
ATOM 517 N N . THR A 1 70 ? 6.786 -17.243 -17.435 1.00 69.88 70 THR A N 1
ATOM 518 C CA . THR A 1 70 ? 5.910 -18.279 -17.983 1.00 69.88 70 THR A CA 1
ATOM 519 C C . THR A 1 70 ? 5.534 -17.897 -19.411 1.00 69.88 70 THR A C 1
ATOM 521 O O . THR A 1 70 ? 4.500 -17.274 -19.634 1.00 69.88 70 THR A O 1
ATOM 524 N N . ARG A 1 71 ? 6.430 -18.181 -20.370 1.00 60.16 71 ARG A N 1
ATOM 525 C CA . ARG A 1 71 ? 6.099 -18.535 -21.766 1.00 60.16 71 ARG A CA 1
ATOM 526 C C . ARG A 1 71 ? 7.349 -18.757 -22.615 1.00 60.16 71 ARG A C 1
ATOM 528 O O . ARG A 1 71 ? 8.024 -17.816 -23.020 1.00 60.16 71 ARG A O 1
ATOM 535 N N . GLY A 1 72 ? 7.531 -20.018 -22.975 1.00 42.56 72 GLY A N 1
ATOM 536 C CA . GLY A 1 72 ? 7.789 -20.420 -24.346 1.00 42.56 72 GLY A CA 1
ATOM 537 C C . GLY A 1 72 ? 6.989 -21.696 -24.586 1.00 42.56 72 GLY A C 1
ATOM 538 O O . GLY A 1 72 ? 7.324 -22.735 -24.027 1.00 42.56 72 GLY A O 1
ATOM 539 N N . SER A 1 73 ? 5.939 -21.639 -25.406 1.00 51.34 73 SER A N 1
ATOM 540 C CA . SER A 1 73 ? 5.677 -22.784 -26.279 1.00 51.34 73 SER A CA 1
ATOM 541 C C . SER A 1 73 ? 7.009 -23.091 -26.967 1.00 51.34 73 SER A C 1
ATOM 543 O O . SER A 1 73 ? 7.679 -22.160 -27.415 1.00 51.34 73 SER A O 1
ATOM 545 N N . GLN A 1 74 ? 7.440 -24.347 -26.931 1.00 47.62 74 GLN A N 1
ATOM 546 C CA . GLN A 1 74 ? 8.732 -24.785 -27.451 1.00 47.62 74 G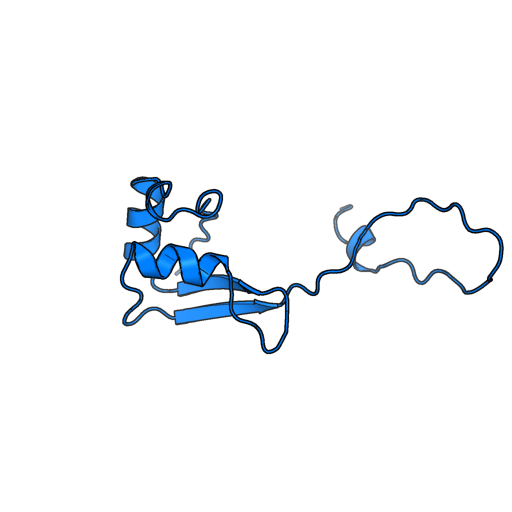LN A CA 1
ATOM 547 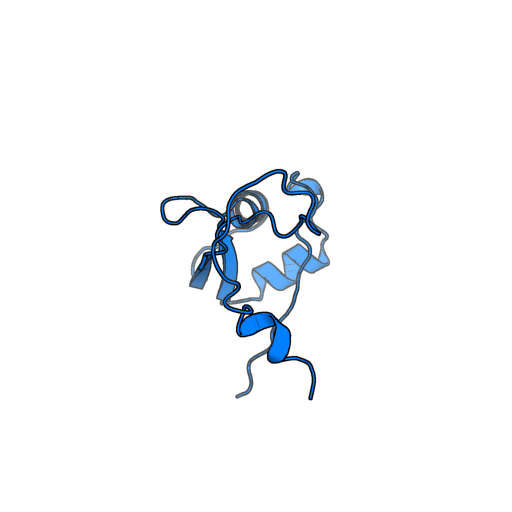C C . GLN A 1 74 ? 9.026 -24.201 -28.839 1.00 47.62 74 GLN A C 1
ATOM 549 O O . GLN A 1 74 ? 8.277 -24.448 -29.774 1.00 47.62 74 GLN A O 1
ATOM 554 N N . GLU A 1 75 ? 10.186 -23.569 -28.984 1.00 43.72 75 GLU A N 1
ATOM 555 C CA . GLU A 1 75 ? 11.153 -24.008 -29.987 1.00 43.72 75 GLU A CA 1
ATOM 556 C C . GLU A 1 75 ? 12.490 -24.182 -29.260 1.00 43.72 75 GLU A C 1
ATOM 558 O O . GLU A 1 75 ? 13.203 -23.225 -28.967 1.00 43.72 75 GLU A O 1
ATOM 563 N N . GLN A 1 76 ? 12.790 -25.427 -28.884 1.00 43.84 76 GLN A N 1
ATOM 564 C CA . GLN A 1 76 ? 14.144 -25.834 -28.525 1.00 43.84 76 GLN A CA 1
ATOM 565 C C . GLN A 1 76 ? 14.821 -26.387 -29.785 1.00 43.84 76 GLN A C 1
ATOM 567 O O . GLN A 1 76 ? 14.273 -27.313 -30.386 1.00 43.84 76 GLN A O 1
ATOM 572 N N . PRO A 1 77 ? 16.047 -25.969 -30.132 1.00 42.06 77 PRO A N 1
ATOM 573 C CA . PRO A 1 77 ? 16.993 -26.852 -30.779 1.00 42.06 77 PRO A CA 1
ATOM 574 C C . PRO A 1 77 ? 17.904 -27.456 -29.696 1.00 42.06 77 PRO A C 1
ATOM 576 O O . PRO A 1 77 ? 18.893 -26.851 -29.299 1.00 42.06 77 PRO A O 1
ATOM 579 N N . GLY A 1 78 ? 17.553 -28.661 -29.236 1.00 43.06 78 GLY A N 1
ATOM 580 C CA . GLY A 1 78 ? 18.466 -29.602 -28.572 1.00 43.06 78 GLY A CA 1
ATOM 581 C C . GLY A 1 78 ? 18.613 -29.491 -27.048 1.00 43.06 78 GLY A C 1
ATOM 582 O O . GLY A 1 78 ? 19.305 -28.614 -26.544 1.00 43.06 78 GLY A O 1
ATOM 583 N N . GLY A 1 79 ? 18.063 -30.474 -26.325 1.00 33.31 79 GLY A N 1
ATOM 584 C CA . GLY A 1 79 ? 18.394 -30.735 -24.920 1.00 33.31 79 GLY A CA 1
ATOM 585 C C . GLY A 1 79 ? 17.257 -31.385 -24.136 1.00 33.31 79 GLY A C 1
ATOM 586 O O . GLY A 1 79 ? 16.507 -30.703 -23.451 1.00 33.31 79 GLY A O 1
ATOM 587 N N . THR A 1 80 ? 17.131 -32.708 -24.234 1.00 41.41 80 THR A N 1
ATOM 588 C CA . THR A 1 80 ? 16.199 -33.532 -23.452 1.00 41.41 80 THR A CA 1
ATOM 589 C C . THR A 1 80 ? 16.326 -33.264 -21.950 1.00 41.41 80 THR A C 1
ATOM 591 O O . THR A 1 80 ? 17.409 -33.457 -21.404 1.00 41.41 80 THR A O 1
ATOM 594 N N . GLN A 1 81 ? 15.223 -32.909 -21.282 1.00 39.03 81 GLN A N 1
ATOM 595 C CA . GLN A 1 81 ? 14.881 -33.380 -19.933 1.00 39.03 81 GLN A CA 1
ATOM 596 C C . GLN A 1 81 ? 13.397 -33.113 -19.635 1.00 39.03 81 GLN A C 1
ATOM 598 O O . GLN A 1 81 ? 12.817 -32.128 -20.087 1.00 39.03 81 GLN A O 1
ATOM 603 N N . GLU A 1 82 ? 12.785 -34.095 -18.982 1.00 39.91 82 GLU A N 1
ATOM 604 C CA . GLU A 1 82 ? 11.358 -34.403 -18.960 1.00 39.91 82 GLU A CA 1
ATOM 605 C C . GLU A 1 82 ? 10.487 -33.389 -18.214 1.00 39.91 82 GLU A C 1
ATOM 607 O O . GLU A 1 82 ? 10.875 -32.761 -17.233 1.00 39.91 82 GLU A O 1
ATOM 612 N N . SER A 1 83 ? 9.260 -33.267 -18.714 1.00 41.44 83 SER A N 1
ATOM 613 C CA . SER A 1 83 ? 8.180 -32.451 -18.186 1.00 41.44 83 SER A CA 1
ATOM 614 C C . SER A 1 83 ? 7.598 -33.042 -16.897 1.00 41.44 83 SER A C 1
ATOM 616 O O . SER A 1 83 ? 6.793 -33.974 -16.961 1.00 41.44 83 SER A O 1
ATOM 618 N N . GLU A 1 84 ? 7.891 -32.445 -15.745 1.00 45.34 84 GLU A N 1
ATOM 619 C CA . GLU A 1 84 ? 6.922 -32.435 -14.648 1.00 45.34 84 GLU A CA 1
ATOM 620 C C . GLU A 1 84 ? 5.876 -31.372 -14.991 1.00 45.34 84 GLU A C 1
ATOM 622 O O . GLU A 1 84 ? 6.165 -30.178 -15.058 1.00 45.34 84 GLU A O 1
ATOM 627 N N . LYS A 1 85 ? 4.664 -31.818 -15.333 1.00 46.41 85 LYS A N 1
ATOM 628 C CA . LYS A 1 85 ? 3.519 -30.925 -15.524 1.00 46.41 85 LYS A CA 1
ATOM 629 C C . LYS A 1 85 ? 3.262 -30.221 -14.193 1.00 46.41 85 LYS A C 1
ATOM 631 O O . LYS A 1 85 ? 3.000 -30.892 -13.201 1.00 46.41 85 LYS A O 1
ATOM 636 N N . ASP A 1 86 ? 3.359 -28.895 -14.200 1.00 52.81 86 ASP A N 1
ATOM 637 C CA . ASP A 1 86 ? 3.130 -28.029 -13.044 1.00 52.81 86 ASP A CA 1
ATOM 638 C C . ASP A 1 86 ? 1.741 -28.340 -12.448 1.00 52.81 86 ASP A C 1
ATOM 640 O O . ASP A 1 86 ? 0.710 -28.081 -13.071 1.00 52.81 86 ASP A O 1
ATOM 644 N N . GLU A 1 87 ? 1.708 -28.916 -11.240 1.00 45.75 87 GLU A N 1
ATOM 645 C CA . GLU A 1 87 ? 0.492 -29.282 -10.482 1.00 45.75 87 GLU A CA 1
ATOM 646 C C . GLU A 1 87 ? -0.534 -28.133 -10.397 1.00 45.75 87 GLU A C 1
ATOM 648 O O . GLU A 1 87 ? -1.740 -28.352 -10.237 1.00 45.75 87 GLU A O 1
ATOM 653 N N . LEU A 1 88 ? -0.045 -26.897 -10.515 1.00 51.09 88 LEU A N 1
ATOM 654 C CA . LEU A 1 88 ? -0.811 -25.658 -10.458 1.00 51.09 88 LEU A CA 1
ATOM 655 C C . LEU A 1 88 ? -1.768 -25.471 -11.648 1.00 51.09 88 LEU A C 1
ATOM 657 O O . LEU A 1 88 ? -2.832 -24.880 -11.456 1.00 51.09 88 LEU A O 1
ATOM 661 N N . ASP A 1 89 ? -1.442 -26.001 -12.832 1.00 56.16 89 ASP A N 1
ATOM 662 C CA . ASP A 1 89 ? -2.261 -25.838 -14.046 1.00 56.16 89 ASP A CA 1
ATOM 663 C C . ASP A 1 89 ? -3.471 -26.785 -14.070 1.00 56.16 89 ASP A C 1
ATOM 665 O O . ASP A 1 89 ? -4.516 -26.471 -14.639 1.00 56.16 89 ASP A O 1
ATOM 669 N N . THR A 1 90 ? -3.368 -27.941 -13.414 1.00 52.34 90 THR A N 1
ATOM 670 C CA . THR A 1 90 ? -4.450 -28.935 -13.343 1.00 52.34 90 THR A CA 1
ATOM 671 C C . THR A 1 90 ? -5.512 -28.626 -12.289 1.00 52.34 90 THR A C 1
ATOM 673 O O . THR A 1 90 ? -6.590 -29.212 -12.327 1.00 52.34 90 THR A O 1
ATOM 676 N N . LYS A 1 91 ? -5.245 -27.708 -11.353 1.00 48.19 91 LYS A N 1
ATOM 677 C CA . LYS A 1 91 ? -6.070 -27.524 -10.147 1.00 48.19 91 LYS A CA 1
ATOM 678 C C . LYS A 1 91 ? -7.340 -26.680 -10.344 1.00 48.19 91 LYS A C 1
ATOM 680 O O . LYS A 1 91 ? -8.167 -26.619 -9.443 1.00 48.19 91 LYS A O 1
ATOM 685 N N . TRP A 1 92 ? -7.505 -26.030 -11.496 1.00 51.78 92 TRP A N 1
ATOM 686 C CA . TRP A 1 92 ? -8.610 -25.090 -11.761 1.00 51.78 92 TRP A CA 1
ATOM 687 C C . TRP A 1 92 ? -9.628 -25.593 -12.795 1.00 51.78 92 TRP A C 1
ATOM 689 O O . TRP A 1 92 ? -10.435 -24.810 -13.288 1.00 51.78 92 TRP A O 1
ATOM 699 N N . ASN A 1 93 ? -9.575 -26.883 -13.132 1.00 51.12 93 ASN A N 1
ATOM 700 C CA . ASN A 1 93 ? -10.394 -27.506 -14.174 1.00 51.12 93 ASN A CA 1
ATOM 701 C C . ASN A 1 93 ? -11.548 -28.376 -13.631 1.00 51.12 93 ASN A C 1
ATOM 703 O O . ASN A 1 93 ? -11.998 -29.283 -14.329 1.00 51.12 93 ASN A O 1
ATOM 707 N N . GLU A 1 94 ? -12.038 -28.098 -12.419 1.00 39.84 94 GLU A N 1
ATOM 708 C CA . GLU A 1 94 ? -13.259 -28.709 -11.858 1.00 39.84 94 GLU A CA 1
ATOM 709 C C . GLU A 1 94 ? -14.337 -27.662 -11.565 1.00 39.84 94 GLU A C 1
ATOM 711 O O . GLU A 1 94 ? -14.019 -26.642 -10.907 1.00 39.84 94 GLU A O 1
#

Radius of gyration: 18.56 Å; Cα contacts (8 Å, |Δi|>4): 83; chains: 1; bounding box: 36×45×44 Å

Solvent-accessible surface area (backbone atoms only — not comparable to full-atom values): 6467 Å² total; per-residue (Å²): 135,84,86,83,90,80,93,72,74,63,56,98,62,55,47,85,60,42,46,73,66,44,54,50,51,58,67,72,42,60,64,45,81,37,60,15,59,42,92,95,49,74,33,66,66,52,64,29,48,59,75,69,42,87,62,82,93,44,47,76,45,76,44,76,48,74,82,68,88,89,76,73,82,84,86,76,90,81,80,93,76,83,85,78,76,62,71,76,74,69,71,76,80,125

pLDDT: mean 81.07, std 21.58, range [33.31, 98.44]

Nearest PDB structures (foldseek):
  2qbu-assembly1_B  TM=8.555E-01  e=6.630E-04  Methanothermobacter thermautotrophicus str. Delta H
  8xj3-assembly1_B  TM=8.330E-01  e=6.664E-03  Akkermansia muciniphila
  8ova-assembly1_AF  TM=5.593E-01  e=1.520E+00  Trypanosoma brucei brucei
  7d41-assembly1_B  TM=4.628E-01  e=1.741E+00  Mycobacterium marinum M
  6tcd-assembly2_E  TM=4.295E-01  e=9.501E+00  Salmo salar

Mean predicted aligned error: 11.27 Å